Protein AF-A0A098TH89-F1 (afdb_monomer_lite)

Foldseek 3Di:
DDDPPPDDDDPVNLVVCCVVQVFDKAKWKQAQVHDTAHPVCVVVQWGQDPNDIDRGDPVRIDIDMGTPADFDDDDDDPPALCPDPVCVVVLSVQRSCVSVVNHDVVVVVVSSVPGDDDDDD

pLDDT: mean 89.46, std 8.07, range [46.69, 97.75]

Organism: NCBI:txid1497020

Sequence (121 aa):
MEPSGLYDWKDSEIQNRIEKYGYRYEEFGVYQRKFLIRRSEYDDGAANINGKIIDLDWRATESRMRYLSPYNLVIAAFANPLSNPAFDKTFEQIMNDILMGKASVEDLSRAVLDLPKRSFS

Radius of gyration: 19.11 Å; chains: 1; bounding box: 34×38×51 Å

Secondary structure (DSSP, 8-state):
----SS----HHHHHHHHHHHSS-EEEEEEETTTEEEEHHHHHHTEEEETTEEEE--GGGEEEEEEESS--------TT-TT--TTTHHHHHHHHHHHHTTSS-HHHHHHHHHTSPP----

Structure (mmCIF, N/CA/C/O backbone):
data_AF-A0A098TH89-F1
#
_entry.id   AF-A0A098TH89-F1
#
loop_
_atom_site.group_PDB
_atom_site.id
_atom_site.type_symbol
_atom_site.label_atom_id
_atom_site.label_alt_id
_atom_site.label_comp_id
_atom_site.label_asym_id
_atom_site.label_entity_id
_atom_site.label_seq_id
_atom_site.pdbx_PDB_ins_code
_atom_site.Cartn_x
_atom_site.Cartn_y
_atom_site.Cartn_z
_atom_site.occupancy
_atom_site.B_iso_or_equiv
_atom_site.auth_seq_id
_atom_site.auth_comp_id
_atom_site.auth_asym_id
_atom_site.auth_atom_id
_atom_site.pdbx_PDB_model_num
ATOM 1 N N . MET A 1 1 ? 4.691 11.808 0.976 1.00 79.31 1 MET A N 1
ATOM 2 C CA . MET A 1 1 ? 5.826 11.193 0.254 1.00 79.31 1 MET A CA 1
ATOM 3 C C . MET A 1 1 ? 5.543 11.353 -1.224 1.00 79.31 1 MET A C 1
ATOM 5 O O . MET A 1 1 ? 4.387 11.198 -1.597 1.00 79.31 1 MET A O 1
ATOM 9 N N . GLU A 1 2 ? 6.549 11.684 -2.032 1.00 84.50 2 GLU A N 1
ATOM 10 C CA . GLU A 1 2 ? 6.341 11.885 -3.470 1.00 84.50 2 GLU A CA 1
ATOM 11 C C . GLU A 1 2 ? 6.132 10.552 -4.211 1.00 84.50 2 GLU A C 1
ATOM 13 O O . GLU A 1 2 ? 6.749 9.551 -3.824 1.00 84.50 2 GLU A O 1
ATOM 18 N N . PRO A 1 3 ? 5.285 10.515 -5.259 1.00 89.50 3 PRO A N 1
ATOM 19 C CA . PRO A 1 3 ? 5.113 9.336 -6.105 1.00 89.50 3 PRO A CA 1
ATOM 20 C C . PRO A 1 3 ? 6.412 8.917 -6.805 1.00 89.50 3 PRO A C 1
ATOM 22 O O . PRO A 1 3 ? 7.258 9.747 -7.133 1.00 89.50 3 PRO A O 1
ATOM 25 N N . SER A 1 4 ? 6.534 7.628 -7.122 1.00 90.75 4 SER A N 1
ATOM 26 C CA . SER A 1 4 ? 7.655 7.067 -7.894 1.00 90.75 4 SER A CA 1
ATOM 27 C C . SER A 1 4 ? 7.779 7.604 -9.325 1.00 90.75 4 SER A C 1
ATOM 29 O O . SER A 1 4 ? 8.835 7.462 -9.938 1.00 90.75 4 SER A O 1
ATOM 31 N N . GLY A 1 5 ? 6.699 8.168 -9.874 1.00 90.81 5 GLY A N 1
ATOM 32 C CA . GLY A 1 5 ? 6.602 8.569 -11.279 1.00 90.81 5 GLY A CA 1
ATOM 33 C C . GLY A 1 5 ? 6.345 7.412 -12.253 1.00 90.81 5 GLY A C 1
ATOM 34 O O . GLY A 1 5 ? 6.285 7.642 -13.454 1.00 90.81 5 GLY A O 1
ATOM 35 N N . LEU A 1 6 ? 6.168 6.172 -11.774 1.00 91.75 6 LEU A N 1
ATOM 36 C CA . LEU A 1 6 ? 5.844 5.021 -12.635 1.00 91.75 6 LEU A CA 1
ATOM 37 C C . LEU A 1 6 ? 4.400 5.016 -13.151 1.00 91.75 6 LEU A C 1
ATOM 39 O O . LEU A 1 6 ? 4.099 4.367 -14.158 1.00 91.75 6 LEU A O 1
ATOM 43 N N . TYR A 1 7 ? 3.509 5.685 -12.422 1.00 90.06 7 TYR A N 1
ATOM 44 C CA . TYR A 1 7 ? 2.071 5.635 -12.629 1.00 90.06 7 TYR A CA 1
ATOM 45 C C . TYR A 1 7 ? 1.498 7.044 -12.781 1.00 90.06 7 TYR A C 1
ATOM 47 O O . TYR A 1 7 ? 1.596 7.859 -11.861 1.00 90.06 7 TYR A O 1
ATOM 55 N N . ASP A 1 8 ? 0.824 7.278 -13.904 1.00 87.56 8 ASP A N 1
ATOM 56 C CA . ASP A 1 8 ? 0.134 8.532 -14.207 1.00 87.56 8 ASP A CA 1
ATOM 57 C C . ASP A 1 8 ? -1.302 8.491 -13.672 1.00 87.56 8 ASP A C 1
ATOM 59 O O . ASP A 1 8 ? -2.265 8.290 -14.412 1.00 87.56 8 ASP A O 1
ATOM 63 N N . TRP A 1 9 ? -1.438 8.623 -12.354 1.00 84.62 9 TRP A N 1
ATOM 64 C CA . TRP A 1 9 ? -2.746 8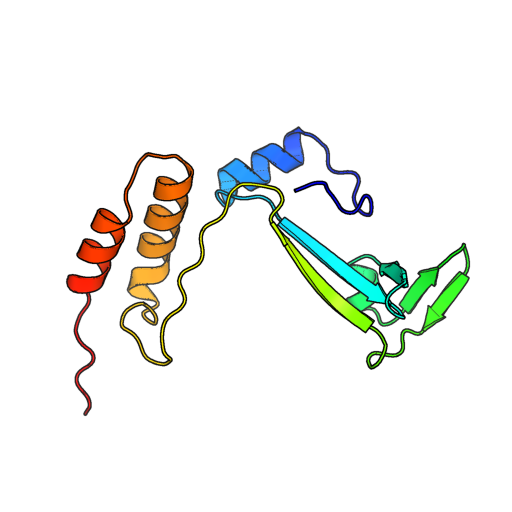.661 -11.700 1.00 84.62 9 TRP A CA 1
ATOM 65 C C . TRP A 1 9 ? -3.438 10.003 -11.925 1.00 84.62 9 TRP A C 1
ATOM 67 O O . TRP A 1 9 ? -2.839 11.057 -11.704 1.00 84.62 9 TRP A O 1
ATOM 77 N N . LYS A 1 10 ? -4.725 9.972 -12.268 1.00 88.00 10 LYS A N 1
ATOM 78 C CA . LYS A 1 10 ? -5.578 11.168 -12.277 1.00 88.00 10 LYS A CA 1
ATOM 79 C C . LYS A 1 10 ? -6.016 11.523 -10.856 1.00 88.00 10 LYS A C 1
ATOM 81 O O . LYS A 1 10 ? -6.240 10.635 -10.034 1.00 88.00 10 LYS A O 1
ATOM 86 N N . ASP A 1 11 ? -6.253 12.807 -10.590 1.00 86.69 11 ASP A N 1
ATOM 87 C CA . ASP A 1 11 ? -6.734 13.283 -9.280 1.00 86.69 11 ASP A CA 1
ATOM 88 C C . ASP A 1 11 ? -8.029 12.590 -8.828 1.00 86.69 11 ASP A C 1
ATOM 90 O O . ASP A 1 11 ? -8.194 12.269 -7.653 1.00 86.69 11 ASP A O 1
ATOM 94 N N . SER A 1 12 ? -8.926 12.269 -9.764 1.00 88.56 12 SER A N 1
ATOM 95 C CA . SER A 1 12 ? -10.152 11.522 -9.464 1.00 88.56 12 SER A CA 1
ATOM 96 C C . SER A 1 12 ? -9.893 10.0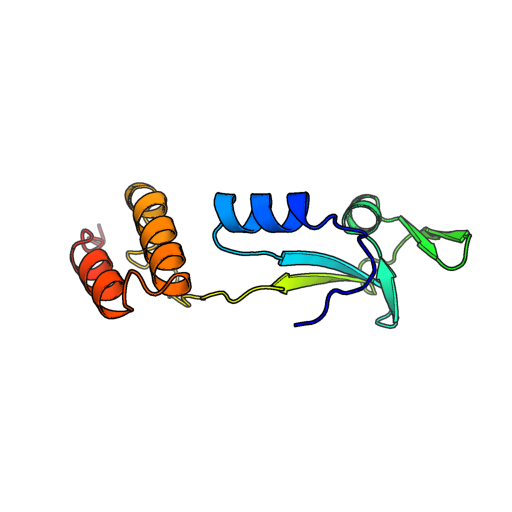78 -9.019 1.00 88.56 12 SER A C 1
ATOM 98 O O . SER A 1 12 ? -10.605 9.563 -8.159 1.00 88.56 12 SER A O 1
ATOM 100 N N . GLU A 1 13 ? -8.867 9.417 -9.557 1.00 85.31 13 GLU A N 1
ATOM 101 C CA . GLU A 1 13 ? -8.475 8.059 -9.155 1.00 85.31 13 GLU A CA 1
ATOM 102 C C . GLU A 1 13 ? -7.792 8.068 -7.788 1.00 85.31 13 GLU A C 1
ATOM 104 O O . GLU A 1 13 ? -8.006 7.168 -6.970 1.00 85.31 13 GLU A O 1
ATOM 109 N N . ILE A 1 14 ? -6.994 9.108 -7.534 1.00 86.25 14 ILE A N 1
ATOM 110 C CA . ILE A 1 14 ? -6.377 9.366 -6.233 1.00 86.25 14 ILE A CA 1
ATOM 111 C C . ILE A 1 14 ? -7.466 9.507 -5.179 1.00 86.25 14 ILE A C 1
ATOM 113 O O . ILE A 1 14 ? -7.410 8.828 -4.152 1.00 86.25 14 ILE A O 1
ATOM 117 N N . GLN A 1 15 ? -8.468 10.339 -5.454 1.00 86.44 15 GLN A N 1
ATOM 118 C CA . GLN A 1 15 ? -9.470 10.645 -4.453 1.00 86.44 15 GLN A CA 1
ATOM 119 C C . GLN A 1 15 ? -10.425 9.485 -4.189 1.00 86.44 15 GLN A C 1
ATOM 121 O O . GLN A 1 15 ? -10.692 9.177 -3.032 1.00 86.44 15 GLN A O 1
ATOM 126 N N . ASN A 1 16 ? -10.820 8.745 -5.225 1.00 86.31 16 ASN A N 1
ATOM 127 C CA . ASN A 1 16 ? -11.601 7.519 -5.058 1.00 86.31 16 ASN A CA 1
ATOM 128 C C . ASN A 1 16 ? -10.862 6.485 -4.183 1.00 86.31 16 ASN A C 1
ATOM 130 O O . ASN A 1 16 ? -11.459 5.859 -3.311 1.00 86.31 16 ASN A O 1
ATOM 134 N N . ARG A 1 17 ? -9.538 6.337 -4.345 1.00 83.00 17 ARG A N 1
ATOM 135 C CA . ARG A 1 17 ? -8.744 5.446 -3.480 1.00 83.00 17 ARG A CA 1
ATOM 136 C C . ARG A 1 17 ? -8.739 5.901 -2.023 1.00 83.00 17 ARG A C 1
ATOM 138 O O . ARG A 1 17 ? -8.901 5.055 -1.150 1.00 83.00 17 ARG A O 1
ATOM 145 N N . ILE A 1 18 ? -8.578 7.198 -1.765 1.00 84.12 18 ILE A N 1
ATOM 146 C CA . ILE A 1 18 ? -8.606 7.741 -0.399 1.00 84.12 18 ILE A CA 1
ATOM 147 C C . ILE A 1 18 ? -9.998 7.565 0.217 1.00 84.12 18 ILE A C 1
ATOM 149 O O . ILE A 1 18 ? -10.101 7.133 1.359 1.00 84.12 18 ILE A O 1
ATOM 153 N N . GLU A 1 19 ? -11.065 7.826 -0.534 1.00 82.19 19 GLU A N 1
ATOM 154 C CA . GLU A 1 19 ? -12.443 7.636 -0.065 1.00 82.19 19 GLU A CA 1
ATOM 155 C C . GLU A 1 19 ? -12.762 6.166 0.224 1.00 82.19 19 GLU A C 1
ATOM 157 O O . GLU A 1 19 ? -13.431 5.862 1.209 1.00 82.19 19 GLU A O 1
ATOM 162 N N . LYS A 1 20 ? -12.269 5.248 -0.613 1.00 78.31 20 LYS A N 1
ATOM 163 C CA . LYS A 1 20 ? -12.542 3.816 -0.478 1.00 78.31 20 LYS A CA 1
ATOM 164 C C . LYS A 1 20 ? -11.701 3.135 0.601 1.00 78.31 20 LYS A C 1
ATOM 166 O O . LYS A 1 20 ? -12.227 2.287 1.312 1.00 78.31 20 LYS A O 1
ATOM 171 N N . TYR A 1 21 ? -10.408 3.444 0.673 1.00 75.69 21 TYR A N 1
ATOM 172 C CA . TYR A 1 21 ? -9.450 2.718 1.517 1.00 75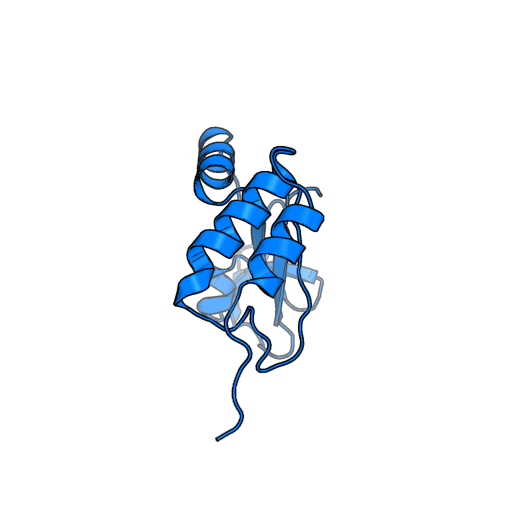.69 21 TYR A CA 1
ATOM 173 C C . TYR A 1 21 ? -8.946 3.538 2.708 1.00 75.69 21 TYR A C 1
ATOM 175 O O . TYR A 1 21 ? -8.256 2.992 3.554 1.00 75.69 21 TYR A O 1
ATOM 183 N N . GLY A 1 22 ? -9.230 4.842 2.771 1.00 77.62 22 GLY A N 1
ATOM 184 C CA . GLY A 1 22 ? -8.675 5.757 3.777 1.00 77.62 22 GLY A CA 1
ATOM 185 C C 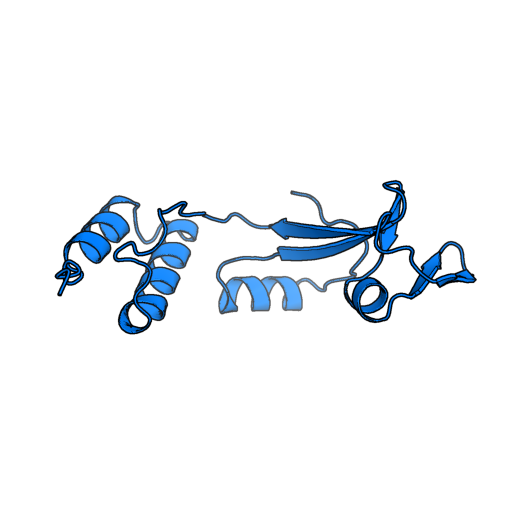. GLY A 1 22 ? -7.242 6.215 3.484 1.00 77.62 22 GLY A C 1
ATOM 186 O O . GLY A 1 22 ? -6.745 7.140 4.123 1.00 77.62 22 GLY A O 1
ATOM 187 N N . TYR A 1 23 ? -6.576 5.610 2.497 1.00 82.94 23 TYR A N 1
ATOM 188 C CA . TYR A 1 23 ? -5.197 5.915 2.136 1.00 82.94 23 TYR A CA 1
ATOM 189 C C . TYR A 1 23 ? -4.902 5.667 0.652 1.00 82.94 23 TYR A C 1
ATOM 191 O O . TYR A 1 23 ? -5.629 4.986 -0.075 1.00 82.94 23 TYR A O 1
ATOM 199 N N . ARG A 1 24 ? -3.769 6.204 0.198 1.00 87.94 24 ARG A N 1
ATOM 200 C CA . ARG A 1 24 ? -3.181 5.958 -1.117 1.00 87.94 24 ARG A CA 1
ATOM 201 C C . ARG A 1 24 ? -1.835 5.270 -0.951 1.00 87.94 24 ARG A C 1
ATOM 203 O O . ARG A 1 24 ? -1.004 5.711 -0.160 1.00 87.94 24 ARG A O 1
ATOM 210 N N . TYR A 1 25 ? -1.587 4.259 -1.775 1.00 89.75 25 TYR A N 1
ATOM 211 C CA . TYR A 1 25 ? -0.285 3.617 -1.900 1.00 89.75 25 TYR A CA 1
ATOM 212 C C . TYR A 1 25 ? 0.077 3.373 -3.368 1.00 89.75 25 TYR A C 1
ATOM 214 O O . TYR A 1 25 ? -0.789 3.386 -4.247 1.00 89.75 25 TYR A O 1
ATOM 222 N N . GLU A 1 26 ? 1.361 3.150 -3.618 1.00 92.44 26 GLU A N 1
ATOM 223 C CA . GLU A 1 26 ? 1.902 2.614 -4.864 1.00 92.44 26 GLU A CA 1
ATOM 224 C C . GLU A 1 26 ? 2.686 1.331 -4.571 1.00 92.44 26 GLU A C 1
ATOM 226 O O . GLU A 1 26 ? 3.321 1.202 -3.522 1.00 92.44 26 GLU A O 1
ATOM 231 N N . GLU A 1 27 ? 2.642 0.389 -5.506 1.00 94.62 27 GLU A N 1
ATOM 232 C CA . GLU A 1 27 ? 3.418 -0.847 -5.458 1.00 94.62 27 GLU A CA 1
ATOM 233 C C . GLU A 1 27 ? 4.219 -0.967 -6.753 1.00 94.62 27 GLU A C 1
ATOM 235 O O . GLU A 1 27 ? 3.695 -0.693 -7.833 1.00 94.62 27 GLU A O 1
ATOM 240 N N . PHE A 1 28 ? 5.497 -1.312 -6.664 1.00 96.12 28 PHE A N 1
ATOM 241 C CA . PHE A 1 28 ? 6.395 -1.389 -7.814 1.00 96.12 28 PHE A CA 1
ATOM 242 C C . PHE A 1 28 ? 7.617 -2.252 -7.505 1.00 96.12 28 PHE A C 1
ATOM 244 O O . PHE A 1 28 ? 7.961 -2.477 -6.345 1.00 96.12 28 PHE A O 1
ATOM 251 N N . GLY A 1 29 ? 8.295 -2.716 -8.550 1.00 96.25 29 GLY A N 1
ATOM 252 C CA . GLY A 1 29 ? 9.567 -3.415 -8.422 1.00 96.25 29 GLY A CA 1
ATOM 253 C C . GLY A 1 29 ? 10.761 -2.470 -8.555 1.00 96.25 29 GLY A C 1
ATOM 254 O O . GLY A 1 29 ? 10.695 -1.440 -9.229 1.00 96.25 29 GLY A O 1
ATOM 255 N N . VAL A 1 30 ? 11.881 -2.843 -7.942 1.00 97.19 30 VAL A N 1
ATOM 256 C CA . VAL A 1 30 ? 13.188 -2.220 -8.162 1.00 97.19 30 VAL A CA 1
ATOM 257 C C . VAL A 1 30 ? 14.164 -3.281 -8.648 1.00 97.19 30 VAL A C 1
ATOM 259 O O . VAL A 1 30 ? 14.623 -4.115 -7.868 1.00 97.19 30 VAL A O 1
ATOM 262 N N . TYR A 1 31 ? 14.500 -3.229 -9.934 1.00 97.44 31 TYR A N 1
ATOM 263 C CA . TYR A 1 31 ? 15.449 -4.137 -10.565 1.00 97.44 31 TYR A CA 1
ATOM 264 C C . TYR A 1 31 ? 16.879 -3.593 -10.488 1.00 97.44 31 TYR A C 1
ATOM 266 O O . TYR A 1 31 ? 17.142 -2.419 -10.779 1.00 97.44 31 TYR A O 1
ATOM 274 N N . GLN A 1 32 ? 17.811 -4.447 -10.060 1.00 96.62 32 GLN A N 1
ATOM 275 C CA . GLN A 1 32 ? 19.233 -4.149 -9.851 1.00 96.62 32 GLN A CA 1
ATOM 276 C C . GLN A 1 32 ? 19.466 -2.882 -9.015 1.00 96.62 32 GLN A C 1
ATOM 278 O O . GLN A 1 32 ? 20.417 -2.136 -9.249 1.00 96.62 32 GLN A O 1
ATOM 283 N N . ARG A 1 33 ? 18.565 -2.604 -8.060 1.00 95.38 33 ARG A N 1
ATOM 284 C CA . ARG A 1 33 ? 18.577 -1.390 -7.217 1.00 95.38 33 ARG A CA 1
ATOM 285 C C . ARG A 1 33 ? 18.540 -0.063 -7.991 1.00 95.38 33 ARG A C 1
ATOM 287 O O . ARG A 1 33 ? 18.821 0.982 -7.408 1.00 95.38 33 ARG A O 1
ATOM 294 N N . LYS A 1 34 ? 18.205 -0.089 -9.283 1.00 95.69 34 LYS A N 1
ATOM 295 C CA . LYS A 1 34 ? 18.332 1.065 -10.183 1.00 95.69 34 LYS A CA 1
ATOM 296 C C . LYS A 1 34 ? 17.063 1.348 -10.971 1.00 95.69 34 LYS A C 1
ATOM 298 O O . LYS A 1 34 ? 16.668 2.505 -11.075 1.00 95.69 34 LYS A O 1
ATOM 303 N N . PHE A 1 35 ? 16.450 0.322 -11.547 1.00 96.38 35 PHE A N 1
ATOM 304 C CA . PHE A 1 35 ? 15.329 0.494 -12.461 1.00 96.38 35 PHE A CA 1
ATOM 305 C C . PHE A 1 35 ? 14.020 0.280 -11.722 1.00 96.38 35 PHE A C 1
ATOM 307 O O . PHE A 1 35 ? 13.803 -0.780 -11.138 1.00 96.38 35 PHE A O 1
ATOM 314 N N . LEU A 1 36 ? 13.164 1.296 -11.739 1.00 96.25 36 LEU A N 1
ATOM 315 C CA . LEU A 1 36 ? 11.790 1.153 -11.288 1.00 96.25 36 LEU A CA 1
ATOM 316 C C . LEU A 1 36 ? 11.006 0.431 -12.384 1.00 96.25 36 LEU A C 1
ATOM 318 O O . LEU A 1 36 ? 11.086 0.822 -13.547 1.00 96.25 36 LEU A O 1
ATOM 322 N N . ILE A 1 37 ? 10.275 -0.609 -12.006 1.00 96.56 37 ILE A N 1
ATOM 323 C CA . ILE A 1 37 ? 9.423 -1.394 -12.903 1.00 96.56 37 ILE A CA 1
ATOM 324 C C . ILE A 1 37 ? 8.013 -1.456 -12.323 1.00 96.56 37 ILE A C 1
ATOM 326 O O . ILE A 1 37 ? 7.828 -1.432 -11.100 1.00 96.56 37 ILE A O 1
ATOM 330 N N . ARG A 1 38 ? 6.998 -1.526 -13.178 1.00 95.56 38 ARG A N 1
ATOM 331 C CA . ARG A 1 38 ? 5.602 -1.626 -12.742 1.00 95.56 38 ARG A CA 1
ATOM 332 C C . ARG A 1 38 ? 5.361 -2.939 -12.009 1.00 95.56 38 ARG A C 1
ATOM 334 O O . ARG A 1 38 ? 6.047 -3.935 -12.228 1.00 95.56 38 ARG A O 1
ATOM 341 N N . ARG A 1 39 ? 4.331 -2.959 -11.161 1.00 95.31 39 ARG A N 1
ATOM 342 C CA . ARG A 1 39 ? 3.928 -4.171 -10.439 1.00 95.31 39 ARG A CA 1
ATOM 343 C C . ARG A 1 39 ? 3.617 -5.333 -11.385 1.00 95.31 39 ARG A C 1
ATOM 345 O O . ARG A 1 39 ? 3.997 -6.457 -11.078 1.00 95.31 39 ARG A O 1
ATOM 352 N N . SER A 1 40 ? 2.995 -5.032 -12.526 1.00 94.69 40 SER A N 1
ATOM 353 C CA . SER A 1 40 ? 2.702 -6.003 -13.582 1.00 94.69 40 SER A CA 1
ATOM 354 C C . SER A 1 40 ? 3.971 -6.580 -14.210 1.00 94.69 40 SER A C 1
ATOM 356 O O . SER A 1 40 ? 4.072 -7.784 -14.356 1.00 94.69 40 SER A O 1
ATOM 358 N N . GLU A 1 41 ? 4.976 -5.749 -14.499 1.00 96.06 41 GLU A N 1
ATOM 359 C CA . GLU A 1 41 ? 6.260 -6.213 -15.052 1.00 96.06 41 GLU A CA 1
ATOM 360 C C . GLU A 1 41 ? 7.012 -7.110 -14.058 1.00 96.06 41 GLU A C 1
ATOM 362 O O . GLU A 1 41 ? 7.635 -8.097 -14.441 1.00 96.06 41 GLU A O 1
ATOM 367 N N . TYR A 1 42 ? 6.923 -6.796 -12.761 1.00 95.75 42 TYR A N 1
ATOM 368 C CA . TYR A 1 42 ? 7.439 -7.677 -11.714 1.00 95.75 42 TYR A CA 1
ATOM 369 C C . TYR A 1 42 ? 6.724 -9.038 -11.710 1.00 95.75 42 TYR A C 1
ATOM 371 O O . TYR A 1 42 ? 7.397 -10.060 -11.619 1.00 95.75 42 TYR A O 1
ATOM 379 N N . ASP A 1 43 ? 5.386 -9.059 -11.799 1.00 94.56 43 ASP A N 1
ATOM 380 C CA . ASP A 1 43 ? 4.596 -10.304 -11.830 1.00 94.56 43 ASP A CA 1
ATOM 381 C C . ASP A 1 43 ? 4.883 -11.151 -13.070 1.00 94.56 43 ASP A C 1
ATOM 383 O O . ASP A 1 43 ? 5.003 -12.371 -12.967 1.00 94.56 43 ASP A O 1
ATOM 387 N N . ASP A 1 44 ? 5.032 -10.502 -14.224 1.00 95.50 44 ASP A N 1
ATOM 388 C CA . ASP A 1 44 ? 5.314 -11.162 -15.499 1.00 95.50 44 ASP A CA 1
ATOM 389 C C . ASP A 1 44 ? 6.752 -11.705 -15.566 1.00 95.50 44 ASP A C 1
ATOM 391 O O . ASP A 1 44 ? 7.074 -12.518 -16.433 1.00 95.50 44 ASP A O 1
ATOM 395 N N . GLY A 1 45 ? 7.634 -11.264 -14.661 1.00 96.25 45 GLY A N 1
ATOM 396 C CA . GLY A 1 45 ? 9.046 -11.642 -14.656 1.00 96.25 45 GLY A CA 1
ATOM 397 C C . GLY A 1 45 ? 9.857 -11.004 -15.788 1.00 96.25 45 GLY A C 1
ATOM 398 O O . GLY A 1 45 ? 10.990 -11.418 -16.023 1.00 96.25 45 GLY A O 1
ATOM 399 N N . ALA A 1 46 ? 9.314 -9.994 -16.471 1.00 96.50 46 ALA A N 1
ATOM 400 C CA . ALA A 1 46 ? 9.971 -9.268 -17.553 1.00 96.50 46 ALA A CA 1
ATOM 401 C C . ALA A 1 46 ? 9.540 -7.793 -17.563 1.00 96.50 46 ALA A C 1
ATOM 403 O O . ALA A 1 46 ? 8.387 -7.468 -17.290 1.00 96.50 46 ALA A O 1
ATOM 404 N N . ALA A 1 47 ? 10.458 -6.888 -17.911 1.00 96.88 47 ALA A N 1
ATOM 405 C CA . ALA A 1 47 ? 10.194 -5.446 -17.915 1.00 96.88 47 ALA A CA 1
ATOM 406 C C . ALA A 1 47 ? 10.745 -4.745 -19.159 1.00 96.88 47 ALA A C 1
ATOM 408 O O . ALA A 1 47 ? 11.757 -5.169 -19.726 1.00 96.88 47 ALA A O 1
ATOM 409 N N . ASN A 1 48 ? 10.122 -3.629 -19.550 1.00 95.31 48 ASN A N 1
ATOM 410 C CA . ASN A 1 48 ? 10.660 -2.736 -20.571 1.00 95.31 48 ASN A CA 1
ATOM 411 C C . ASN A 1 48 ? 11.624 -1.725 -19.940 1.00 95.31 48 ASN A C 1
ATOM 413 O O . ASN A 1 48 ? 11.217 -0.727 -19.346 1.00 95.31 48 ASN A O 1
ATOM 417 N N . ILE A 1 49 ? 12.924 -1.953 -20.109 1.00 94.44 49 ILE A N 1
ATOM 418 C CA . ILE A 1 49 ? 13.977 -1.078 -19.597 1.00 94.44 49 ILE A CA 1
ATOM 419 C C . ILE A 1 49 ? 14.702 -0.444 -20.778 1.00 94.44 49 ILE A C 1
ATOM 421 O O . ILE A 1 49 ? 15.331 -1.125 -21.589 1.00 94.44 49 ILE A O 1
ATOM 425 N N . ASN A 1 50 ? 14.640 0.888 -20.863 1.00 92.25 50 ASN A N 1
ATOM 426 C CA . ASN A 1 50 ? 15.244 1.675 -21.944 1.00 92.25 50 ASN A CA 1
ATOM 427 C C . ASN A 1 50 ? 14.817 1.203 -23.350 1.00 92.25 50 ASN A C 1
ATOM 429 O O . ASN A 1 50 ? 15.637 1.149 -24.269 1.00 92.25 50 ASN A O 1
ATOM 433 N N . GLY A 1 51 ? 13.544 0.832 -23.515 1.00 94.75 51 GLY A N 1
ATOM 434 C CA . GLY A 1 51 ? 12.986 0.395 -24.796 1.00 94.75 51 GLY A CA 1
ATOM 435 C C . GLY A 1 51 ? 13.269 -1.067 -25.148 1.00 94.75 51 GLY A C 1
ATOM 436 O O . GLY A 1 51 ? 13.001 -1.472 -26.278 1.00 94.75 51 GLY A O 1
ATOM 437 N N . LYS A 1 52 ? 13.821 -1.862 -24.224 1.00 96.19 52 LYS A N 1
ATOM 438 C CA . LYS A 1 52 ? 14.100 -3.289 -24.423 1.00 96.19 52 LYS A CA 1
ATOM 439 C C . LYS A 1 52 ? 13.377 -4.125 -23.382 1.00 96.19 52 LYS A C 1
ATOM 441 O O . LYS A 1 52 ? 13.421 -3.799 -22.202 1.00 96.19 52 LYS A O 1
ATOM 446 N N . ILE A 1 53 ? 12.776 -5.224 -23.826 1.00 96.81 53 ILE A N 1
ATOM 447 C CA . ILE A 1 53 ? 12.238 -6.243 -22.925 1.00 96.81 53 ILE A CA 1
ATOM 448 C C . ILE A 1 53 ? 13.405 -7.054 -22.359 1.00 96.81 53 ILE A C 1
ATOM 450 O O . ILE A 1 53 ? 14.257 -7.523 -23.117 1.00 96.81 53 ILE A O 1
ATOM 454 N N . ILE A 1 54 ? 13.465 -7.165 -21.036 1.00 96.69 54 ILE A N 1
ATOM 455 C CA . ILE A 1 54 ? 14.505 -7.881 -20.296 1.00 96.69 54 ILE A CA 1
ATOM 456 C C . ILE A 1 54 ? 13.828 -8.822 -19.300 1.00 96.69 54 ILE A C 1
ATOM 458 O O . ILE A 1 54 ? 12.960 -8.377 -18.548 1.00 96.69 54 ILE A O 1
ATOM 462 N N . ASP A 1 55 ? 14.270 -10.079 -19.259 1.00 97.75 55 ASP A N 1
ATOM 463 C CA . ASP A 1 55 ? 13.884 -11.033 -18.216 1.00 97.75 55 ASP A CA 1
ATOM 464 C C . ASP A 1 55 ? 14.496 -10.624 -16.871 1.00 97.75 55 ASP A C 1
ATOM 466 O O . ASP A 1 55 ? 15.691 -10.322 -16.760 1.00 97.75 55 ASP A O 1
ATOM 470 N N . LEU A 1 56 ? 13.672 -10.602 -15.832 1.00 97.19 56 LEU A N 1
ATOM 471 C CA . LEU A 1 56 ? 14.061 -10.157 -14.504 1.00 97.19 56 LEU A CA 1
ATOM 472 C C . LEU A 1 56 ? 14.720 -11.297 -13.724 1.00 97.19 56 LEU A C 1
ATOM 474 O O . LEU A 1 56 ? 14.127 -12.350 -13.492 1.00 97.19 56 LEU A O 1
ATOM 478 N N . ASP A 1 57 ? 15.931 -11.059 -13.221 1.00 97.06 57 ASP A N 1
ATOM 479 C CA . ASP A 1 57 ? 16.486 -11.891 -12.152 1.00 97.06 57 ASP A CA 1
ATOM 480 C C . ASP A 1 57 ? 15.790 -11.544 -10.830 1.00 97.06 57 ASP A C 1
ATOM 482 O O . ASP A 1 57 ? 15.992 -10.462 -10.267 1.00 97.06 57 ASP A O 1
ATOM 486 N N . TRP A 1 58 ? 14.988 -12.470 -10.304 1.00 93.50 58 TRP A N 1
ATOM 487 C CA . TRP A 1 58 ? 14.275 -12.302 -9.036 1.00 93.50 58 TRP A CA 1
ATOM 488 C C . TRP A 1 58 ? 15.213 -12.009 -7.855 1.00 93.50 58 TRP A C 1
ATOM 490 O O . TRP A 1 58 ? 14.819 -11.305 -6.929 1.00 93.50 58 TRP A O 1
ATOM 500 N N . ARG A 1 59 ? 16.474 -12.469 -7.887 1.00 96.12 59 ARG A N 1
ATOM 501 C CA . ARG A 1 59 ? 17.468 -12.169 -6.835 1.00 96.12 59 ARG A CA 1
ATOM 502 C C . ARG A 1 59 ? 17.918 -10.714 -6.854 1.00 96.12 59 ARG A C 1
ATOM 504 O O . ARG A 1 59 ? 18.385 -10.197 -5.842 1.00 96.12 59 ARG A O 1
ATOM 511 N N . ALA A 1 60 ? 17.792 -10.069 -8.007 1.00 96.69 60 ALA A N 1
ATOM 512 C CA . ALA A 1 60 ? 18.105 -8.666 -8.213 1.00 96.69 60 ALA A CA 1
ATOM 513 C C . ALA A 1 60 ? 16.846 -7.786 -8.249 1.00 96.69 60 ALA A C 1
ATOM 515 O O . ALA A 1 60 ? 16.961 -6.603 -8.570 1.00 96.69 60 ALA A O 1
ATOM 516 N N . THR A 1 61 ? 15.664 -8.331 -7.943 1.00 96.56 61 THR A N 1
ATOM 517 C CA . THR A 1 61 ? 14.392 -7.610 -8.052 1.00 96.56 61 THR A CA 1
ATOM 518 C C . THR A 1 61 ? 13.687 -7.537 -6.703 1.00 96.56 61 THR A C 1
ATOM 520 O O . THR A 1 61 ? 13.231 -8.538 -6.158 1.00 96.56 61 THR A O 1
ATOM 523 N N . GLU A 1 62 ? 13.559 -6.328 -6.166 1.00 96.50 62 GLU A N 1
ATOM 524 C CA . GLU A 1 62 ? 12.879 -6.076 -4.893 1.00 96.50 62 GLU A CA 1
ATOM 525 C C . GLU A 1 62 ? 11.452 -5.575 -5.150 1.00 96.50 62 GLU A C 1
ATOM 527 O O . GLU A 1 62 ? 11.284 -4.587 -5.863 1.00 96.50 62 GLU A O 1
ATOM 532 N N . SER A 1 63 ? 10.431 -6.192 -4.546 1.00 95.00 63 SER A N 1
ATOM 533 C CA . SER A 1 63 ? 9.089 -5.591 -4.497 1.00 95.00 63 SER A CA 1
ATOM 534 C C . SER A 1 63 ? 9.039 -4.515 -3.411 1.00 95.00 63 SER A C 1
ATOM 536 O O . SER A 1 63 ? 9.579 -4.695 -2.315 1.00 95.00 63 SER A O 1
ATOM 538 N N . ARG A 1 64 ? 8.417 -3.375 -3.713 1.00 94.50 64 ARG A N 1
ATOM 539 C CA . ARG A 1 64 ? 8.252 -2.254 -2.787 1.00 94.50 64 ARG A CA 1
ATOM 540 C C . ARG A 1 64 ? 6.818 -1.760 -2.800 1.00 94.50 64 ARG A C 1
ATOM 542 O O . ARG A 1 64 ? 6.218 -1.583 -3.855 1.00 94.50 64 ARG A O 1
ATOM 549 N N . MET A 1 65 ? 6.327 -1.438 -1.610 1.00 92.00 65 MET A N 1
ATOM 550 C CA . MET A 1 65 ? 5.071 -0.729 -1.403 1.00 92.00 65 MET A CA 1
ATOM 551 C C . MET A 1 65 ? 5.344 0.568 -0.643 1.00 92.00 65 MET A C 1
ATOM 553 O O . MET A 1 65 ? 6.171 0.607 0.272 1.00 92.00 65 MET A O 1
ATOM 557 N N . ARG A 1 66 ? 4.673 1.646 -1.042 1.00 90.75 66 ARG A N 1
ATOM 558 C CA . ARG A 1 66 ? 4.870 2.993 -0.504 1.00 90.75 66 ARG A CA 1
ATOM 559 C C . ARG A 1 66 ? 3.534 3.693 -0.306 1.00 90.75 66 ARG A C 1
ATOM 561 O O . ARG A 1 66 ? 2.773 3.829 -1.254 1.00 90.75 66 ARG A O 1
ATOM 568 N N . TYR A 1 67 ? 3.279 4.189 0.902 1.00 90.50 67 TYR A N 1
ATOM 569 C CA . TYR A 1 67 ? 2.095 4.996 1.201 1.00 90.50 67 TYR A CA 1
ATOM 570 C C . TYR A 1 67 ? 2.338 6.460 0.821 1.00 90.50 67 TYR A C 1
ATOM 572 O O . TYR A 1 67 ? 3.308 7.081 1.256 1.00 90.50 67 TYR A O 1
ATOM 580 N N . LEU A 1 68 ? 1.470 7.006 -0.026 1.00 90.44 68 LEU A N 1
ATOM 581 C CA . LEU A 1 68 ? 1.564 8.370 -0.556 1.00 90.44 68 LEU A CA 1
ATOM 582 C C . LEU A 1 68 ? 0.681 9.362 0.217 1.00 90.44 68 LEU A C 1
ATOM 584 O O . LEU A 1 68 ? 0.876 10.569 0.102 1.00 90.44 68 LEU A O 1
ATOM 588 N N . SER A 1 69 ? -0.247 8.861 1.032 1.00 87.25 69 SER A N 1
ATOM 589 C CA . SER A 1 69 ? -1.032 9.624 2.009 1.00 87.25 69 SER A CA 1
ATOM 590 C C . SER A 1 69 ? -0.573 9.303 3.440 1.00 87.25 69 SER A C 1
ATOM 592 O O . SER A 1 69 ? 0.198 8.356 3.632 1.00 87.25 69 SER A O 1
ATOM 594 N N . PRO A 1 70 ? -1.058 10.033 4.464 1.00 86.88 70 PRO A N 1
ATOM 595 C CA . PRO A 1 70 ? -0.986 9.560 5.842 1.00 86.88 70 PRO A CA 1
ATOM 596 C C . PRO A 1 70 ? -1.495 8.118 5.955 1.00 86.88 70 PRO A C 1
ATOM 598 O O . PRO A 1 70 ? -2.418 7.720 5.241 1.00 86.88 70 PRO A O 1
ATOM 601 N N . TYR A 1 71 ? -0.857 7.345 6.826 1.00 86.44 71 TYR A N 1
ATOM 602 C CA . TYR A 1 71 ? -1.197 5.960 7.123 1.00 86.44 71 TYR A CA 1
ATOM 603 C C . TYR A 1 71 ? -0.870 5.672 8.588 1.00 86.44 71 TYR A C 1
ATOM 605 O O . TYR A 1 71 ? -0.094 6.393 9.221 1.00 86.44 71 TYR A O 1
ATOM 613 N N . ASN A 1 72 ? -1.464 4.615 9.124 1.00 88.88 72 ASN A N 1
ATOM 614 C CA . ASN A 1 72 ? -1.167 4.084 10.444 1.00 88.88 72 ASN A CA 1
ATOM 615 C C . ASN A 1 72 ? -0.813 2.599 10.331 1.00 88.88 72 ASN A C 1
ATOM 617 O O . ASN A 1 72 ? -1.175 1.916 9.376 1.00 88.88 72 ASN A O 1
ATOM 621 N N . LEU A 1 73 ? -0.029 2.115 11.291 1.00 87.88 73 LEU A N 1
ATOM 622 C CA . LEU A 1 73 ? 0.448 0.739 11.338 1.00 87.88 73 LEU A CA 1
ATOM 623 C C . LEU A 1 73 ? 0.365 0.244 12.776 1.00 87.88 73 LEU A C 1
ATOM 625 O O . LEU A 1 73 ? 0.863 0.901 13.689 1.00 87.88 73 LEU A O 1
ATOM 629 N N . VAL A 1 74 ? -0.219 -0.937 12.958 1.00 89.50 74 VAL A N 1
ATOM 630 C CA . VAL A 1 74 ? -0.199 -1.652 14.234 1.00 89.50 74 VAL A CA 1
ATOM 631 C C . VAL A 1 74 ? 0.712 -2.859 14.086 1.00 89.50 74 VAL A C 1
ATOM 633 O O . VAL A 1 74 ? 0.495 -3.717 13.234 1.00 89.50 74 VAL A O 1
ATOM 636 N N . ILE A 1 75 ? 1.737 -2.921 14.930 1.00 88.44 75 ILE A N 1
ATOM 637 C CA . ILE A 1 75 ? 2.614 -4.082 15.045 1.00 88.44 75 ILE A CA 1
ATOM 638 C C . ILE A 1 75 ? 2.150 -4.868 16.266 1.00 88.44 75 ILE A C 1
ATOM 640 O O . ILE A 1 75 ? 2.157 -4.350 17.381 1.00 88.44 75 ILE A O 1
ATOM 644 N N . ALA A 1 76 ? 1.743 -6.116 16.055 1.00 86.44 76 ALA A N 1
ATOM 645 C CA . ALA A 1 76 ? 1.265 -6.990 17.115 1.00 86.44 76 ALA A CA 1
ATOM 646 C C . ALA A 1 76 ? 1.869 -8.393 16.980 1.00 86.44 76 ALA A C 1
ATOM 648 O O . ALA A 1 76 ? 2.210 -8.837 15.883 1.00 86.44 76 ALA A O 1
ATOM 649 N N . ALA A 1 77 ? 2.007 -9.093 18.108 1.00 86.44 77 ALA A N 1
ATOM 650 C CA . ALA A 1 77 ? 2.526 -10.458 18.131 1.00 86.44 77 ALA A CA 1
ATOM 651 C C . ALA A 1 77 ? 1.610 -11.428 17.363 1.00 86.44 77 ALA A C 1
ATOM 653 O O . ALA A 1 77 ? 0.406 -11.196 17.221 1.00 86.44 77 ALA A O 1
ATOM 654 N N . PHE A 1 78 ? 2.167 -12.551 16.904 1.00 79.75 78 PHE A N 1
ATOM 655 C CA . PHE A 1 78 ? 1.360 -13.635 16.348 1.00 79.75 78 PHE A CA 1
ATOM 656 C C . PHE A 1 78 ? 0.313 -14.094 17.375 1.00 79.75 78 PHE A C 1
ATOM 658 O O . PHE A 1 78 ? 0.596 -14.125 18.572 1.00 79.75 78 PHE A O 1
ATOM 665 N N . ALA A 1 79 ? -0.889 -14.446 16.909 1.00 79.19 79 ALA A N 1
ATOM 666 C CA . ALA A 1 79 ? -1.995 -14.901 17.756 1.00 79.19 79 ALA A CA 1
ATOM 667 C C . ALA A 1 79 ? -2.555 -13.859 18.755 1.00 79.19 79 ALA A C 1
ATOM 669 O O . ALA A 1 79 ? -3.148 -14.231 19.767 1.00 79.19 79 ALA A O 1
ATOM 670 N N . ASN A 1 80 ? -2.418 -12.562 18.469 1.00 83.88 80 ASN A N 1
ATOM 671 C CA . ASN A 1 80 ? -2.991 -11.494 19.294 1.00 83.88 80 ASN A CA 1
ATOM 672 C C . ASN A 1 80 ? -4.519 -11.318 19.067 1.00 83.88 80 ASN A C 1
ATOM 674 O O . ASN A 1 80 ? -5.044 -11.829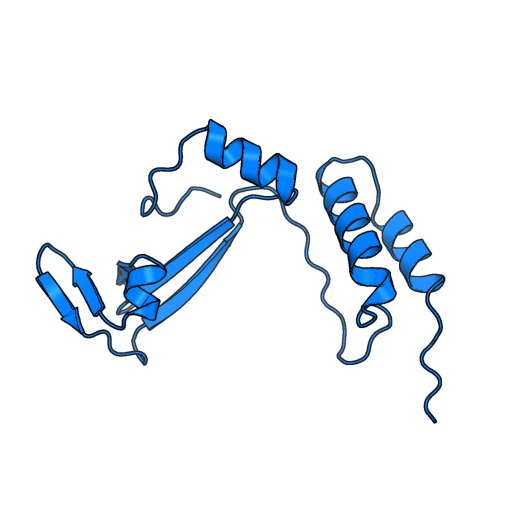 18.074 1.00 83.88 80 ASN A O 1
ATOM 678 N N . PRO A 1 81 ? -5.247 -10.591 19.940 1.00 82.31 81 PRO A N 1
ATOM 679 C CA . PRO A 1 81 ? -6.696 -10.391 19.807 1.00 82.31 81 PRO A CA 1
ATOM 680 C C . PRO A 1 81 ? -7.149 -9.754 18.485 1.00 82.31 81 PRO A C 1
ATOM 682 O O . PRO A 1 81 ? -8.236 -10.077 18.018 1.00 82.31 81 PRO A O 1
ATOM 685 N N . LEU A 1 82 ? -6.312 -8.926 17.843 1.00 83.94 82 LEU A N 1
ATOM 686 C CA . LEU A 1 82 ? -6.594 -8.351 16.519 1.00 83.94 82 LEU A CA 1
ATOM 687 C C . LEU A 1 82 ? -6.593 -9.402 15.409 1.00 83.94 82 LEU A C 1
ATOM 689 O O . LEU A 1 82 ? -7.142 -9.158 14.346 1.00 83.94 82 LEU A O 1
ATOM 693 N N . SER A 1 83 ? -5.991 -10.575 15.632 1.00 81.12 83 SER A N 1
ATOM 694 C CA . SER A 1 83 ? -6.089 -11.716 14.714 1.00 81.12 83 SER A CA 1
ATOM 695 C C . SER A 1 83 ? -7.456 -12.399 14.865 1.00 81.12 83 SER A C 1
ATOM 697 O O . SER A 1 83 ? -7.536 -13.572 15.257 1.00 81.12 83 SER A O 1
ATOM 699 N N . ASN A 1 84 ? -8.524 -11.639 14.622 1.00 84.06 84 ASN A N 1
ATOM 700 C CA . ASN A 1 84 ? -9.917 -12.045 14.750 1.00 84.06 84 ASN A CA 1
ATOM 701 C C . ASN A 1 84 ? -10.715 -11.531 13.537 1.00 84.06 84 ASN A C 1
ATOM 703 O O . ASN A 1 84 ? -11.081 -10.357 13.525 1.00 84.06 84 ASN A O 1
ATOM 707 N N . PRO A 1 85 ? -11.075 -12.409 12.580 1.00 86.44 85 PRO A N 1
ATOM 708 C CA . PRO A 1 85 ? -11.799 -12.014 11.369 1.00 86.44 85 PRO A CA 1
ATOM 709 C C . PRO A 1 85 ? -13.124 -11.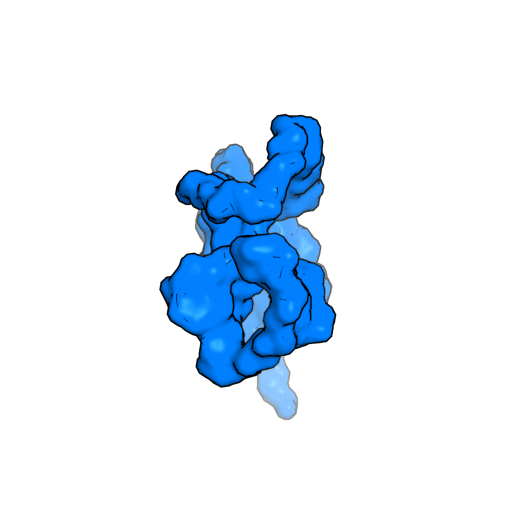283 11.621 1.00 86.44 85 PRO A C 1
ATOM 711 O O . PRO A 1 85 ? -13.573 -10.494 10.794 1.00 86.44 85 PRO A O 1
ATOM 714 N N . ALA A 1 86 ? -13.768 -11.521 12.769 1.00 87.62 86 ALA A N 1
ATOM 715 C CA . ALA A 1 86 ? -14.997 -10.819 13.134 1.00 87.62 86 ALA A CA 1
ATOM 716 C C . ALA A 1 86 ? -14.756 -9.342 13.500 1.00 87.62 86 ALA A C 1
ATOM 718 O O . ALA A 1 86 ? -15.697 -8.550 13.483 1.00 87.62 86 ALA A O 1
ATOM 719 N N . PHE A 1 87 ? -13.516 -8.970 13.835 1.00 90.56 87 PHE A N 1
ATOM 720 C CA . PHE A 1 87 ? -13.122 -7.613 14.207 1.00 90.56 87 PHE A CA 1
ATOM 721 C C . PHE A 1 87 ? -12.491 -6.823 13.056 1.00 90.56 87 PHE A C 1
ATOM 723 O O . PHE A 1 87 ? -12.459 -5.599 13.139 1.00 90.56 87 PHE A O 1
ATOM 730 N N . ASP A 1 88 ? -12.054 -7.476 11.974 1.00 89.19 88 ASP A N 1
ATOM 731 C CA . ASP A 1 88 ? -11.317 -6.847 10.865 1.00 89.19 88 ASP A CA 1
ATOM 732 C C . ASP A 1 88 ? -11.995 -5.574 10.337 1.00 89.19 88 ASP A C 1
ATOM 734 O O . ASP A 1 88 ? -11.355 -4.532 10.215 1.00 89.19 88 ASP A O 1
ATOM 738 N N . LYS A 1 89 ? -13.315 -5.618 10.106 1.00 90.12 89 LYS A N 1
ATOM 739 C CA . LYS A 1 89 ? -14.073 -4.456 9.617 1.00 90.12 89 LYS A CA 1
ATOM 740 C C . LYS A 1 89 ? -14.087 -3.297 10.620 1.00 90.12 89 LYS A C 1
ATOM 742 O O . LYS A 1 89 ? -13.975 -2.139 10.228 1.00 90.12 89 LYS A O 1
ATOM 747 N N . THR A 1 90 ? -14.254 -3.596 11.906 1.00 92.88 90 THR A N 1
ATOM 748 C CA . THR A 1 90 ? -14.248 -2.577 12.966 1.00 92.88 90 THR A CA 1
ATOM 749 C C . THR A 1 90 ? -12.849 -1.997 13.142 1.00 92.88 90 THR A C 1
ATOM 751 O O . THR A 1 90 ? -12.703 -0.785 13.271 1.00 92.88 90 THR A O 1
ATOM 754 N N . PHE A 1 91 ? -11.821 -2.845 13.094 1.00 92.75 91 PHE A N 1
ATOM 755 C CA . PHE A 1 91 ? -10.426 -2.428 13.126 1.00 92.75 91 PHE A CA 1
ATOM 756 C C . PHE A 1 91 ? -10.098 -1.479 11.970 1.00 92.75 91 PHE A C 1
ATOM 758 O O . PHE A 1 91 ? -9.601 -0.381 12.212 1.00 92.75 91 PHE A O 1
ATOM 765 N N . GLU A 1 92 ? -10.430 -1.860 10.734 1.00 90.38 92 GLU A N 1
ATOM 766 C CA . GLU A 1 92 ? -10.221 -1.033 9.540 1.00 90.38 92 GLU A CA 1
ATOM 767 C C . GLU A 1 92 ? -10.936 0.318 9.660 1.00 90.38 92 GLU A C 1
ATOM 769 O O . GLU A 1 92 ? -10.332 1.361 9.406 1.00 90.38 92 GLU A O 1
ATOM 774 N N . GLN A 1 93 ? -12.192 0.319 10.116 1.00 91.00 93 GLN A N 1
ATOM 775 C CA . GLN A 1 93 ? -12.959 1.548 10.312 1.00 91.00 93 GLN A CA 1
ATOM 776 C C . GLN A 1 93 ? -12.290 2.485 11.328 1.00 91.00 93 GLN A C 1
ATOM 778 O O . GLN A 1 93 ? -12.075 3.653 11.015 1.00 91.00 93 GLN A O 1
ATOM 783 N N . ILE A 1 94 ? -11.909 1.981 12.508 1.00 94.00 94 ILE A N 1
ATOM 784 C CA . ILE A 1 94 ? -11.250 2.792 13.547 1.00 94.00 94 ILE A CA 1
ATOM 785 C C . ILE A 1 94 ? -9.914 3.336 13.036 1.00 94.00 94 ILE A C 1
ATOM 787 O O . ILE A 1 94 ? -9.608 4.511 13.227 1.00 94.00 94 ILE A O 1
ATOM 791 N N . MET A 1 95 ? -9.121 2.506 12.357 1.00 92.31 95 MET A N 1
ATOM 792 C CA . MET A 1 95 ? -7.841 2.924 11.784 1.00 92.31 95 MET A CA 1
ATOM 793 C C . MET A 1 95 ? -8.036 4.041 10.749 1.00 92.31 95 MET A C 1
ATOM 795 O O . MET A 1 95 ? -7.325 5.045 10.795 1.00 92.31 95 MET A O 1
ATOM 799 N N . ASN A 1 96 ? -9.034 3.940 9.873 1.00 88.75 96 ASN A N 1
ATOM 800 C CA . ASN A 1 96 ? -9.351 5.003 8.917 1.00 88.75 96 ASN A CA 1
ATOM 801 C C . ASN A 1 96 ? -9.869 6.275 9.606 1.00 88.75 96 ASN A C 1
ATOM 803 O O . ASN A 1 96 ? -9.460 7.380 9.246 1.00 88.75 96 ASN A O 1
ATOM 807 N N . ASP A 1 97 ? -10.703 6.144 10.637 1.00 90.38 97 ASP A N 1
ATOM 808 C CA . ASP A 1 97 ? -11.204 7.284 11.408 1.00 90.38 97 ASP A CA 1
ATOM 809 C C . ASP A 1 97 ? -10.083 8.009 12.168 1.00 90.38 97 ASP A C 1
ATOM 811 O O . ASP A 1 97 ? -10.104 9.239 12.241 1.00 90.38 97 ASP A O 1
ATOM 815 N N . ILE A 1 98 ? -9.056 7.297 12.648 1.00 92.31 98 ILE A N 1
ATOM 816 C CA . ILE A 1 98 ? -7.844 7.906 13.225 1.00 92.31 98 ILE A CA 1
ATOM 817 C C . ILE A 1 98 ? -7.124 8.773 12.183 1.00 92.31 98 ILE A C 1
ATOM 819 O O . ILE A 1 98 ? -6.736 9.900 12.489 1.00 92.31 98 ILE A O 1
ATOM 823 N N . LEU A 1 99 ? -6.978 8.300 10.939 1.00 87.62 99 LEU A N 1
ATOM 824 C CA . LEU A 1 99 ? -6.351 9.087 9.863 1.00 87.62 99 LEU A CA 1
ATOM 825 C C . LEU A 1 99 ? -7.156 10.339 9.504 1.00 87.62 99 LEU A C 1
ATOM 827 O O . LEU A 1 99 ? -6.577 11.352 9.113 1.00 87.62 99 LEU A O 1
ATOM 831 N N . MET A 1 100 ? -8.479 10.283 9.663 1.00 86.25 100 MET A N 1
ATOM 832 C CA . MET A 1 100 ? -9.383 11.414 9.445 1.00 86.25 100 MET A CA 1
ATOM 833 C C . MET A 1 100 ? -9.532 12.328 10.673 1.00 86.25 100 MET A C 1
ATOM 835 O O . MET A 1 100 ? -10.267 13.313 10.597 1.00 86.25 100 MET A O 1
ATOM 839 N N . GLY A 1 101 ? -8.890 12.013 11.804 1.00 89.38 101 GLY A N 1
ATOM 840 C CA . GLY A 1 101 ? -9.040 12.754 13.063 1.00 89.38 101 GLY A CA 1
ATOM 841 C C . GLY A 1 101 ? -10.416 12.603 13.729 1.00 89.38 101 GLY A C 1
ATOM 842 O O . GLY A 1 101 ? -10.804 13.454 14.527 1.00 89.38 101 GLY A O 1
ATOM 843 N N . LYS A 1 102 ? -11.170 11.552 13.385 1.00 92.50 102 LYS A N 1
ATOM 844 C CA . LYS A 1 102 ? -12.506 11.231 13.924 1.00 92.50 102 LYS A CA 1
ATOM 845 C C . LYS A 1 102 ? -12.472 10.248 15.098 1.00 92.50 102 LYS A C 1
ATOM 847 O O . LYS A 1 102 ? -13.463 10.140 15.813 1.00 92.50 102 LYS A O 1
ATOM 852 N N . ALA A 1 103 ? -11.356 9.547 15.277 1.00 95.50 103 ALA A N 1
ATOM 853 C CA . ALA A 1 103 ? -11.106 8.617 16.374 1.00 95.50 103 ALA A CA 1
ATOM 854 C C . ALA A 1 103 ? -9.679 8.799 16.912 1.00 95.50 103 ALA A C 1
ATOM 856 O O . ALA A 1 103 ? -8.839 9.447 16.279 1.00 95.50 103 ALA A O 1
ATOM 857 N N . SER A 1 104 ? -9.398 8.218 18.074 1.00 95.94 104 SER A N 1
ATOM 858 C CA . SER A 1 104 ? -8.083 8.230 18.712 1.00 95.94 104 SER A CA 1
ATOM 859 C C . SER A 1 104 ? -7.516 6.823 18.924 1.00 95.94 104 SER A C 1
ATOM 861 O O . SER A 1 104 ? -8.186 5.804 18.745 1.00 95.94 104 SER A O 1
ATOM 863 N N . VAL A 1 105 ? -6.248 6.750 19.331 1.00 94.75 105 VAL A N 1
ATOM 864 C CA . VAL A 1 105 ? -5.602 5.473 19.680 1.00 94.75 105 VAL A CA 1
ATOM 865 C C . VAL A 1 105 ? -6.280 4.828 20.896 1.00 94.75 105 VAL A C 1
ATOM 867 O O . VAL A 1 105 ? -6.331 3.603 21.007 1.00 94.75 105 VAL A O 1
ATOM 870 N N . GLU A 1 106 ? -6.856 5.628 21.791 1.00 96.44 106 GLU A N 1
ATOM 871 C CA . GLU A 1 106 ? -7.632 5.155 22.937 1.00 96.44 106 GLU A CA 1
ATOM 872 C C . GLU A 1 106 ? -8.938 4.474 22.506 1.00 96.44 106 GLU A C 1
ATOM 874 O O . GLU A 1 106 ? -9.343 3.498 23.139 1.00 96.44 106 GLU A O 1
ATOM 879 N N . ASP A 1 107 ? -9.579 4.928 21.424 1.00 96.19 107 ASP A N 1
ATOM 880 C CA . ASP A 1 107 ? -10.748 4.251 20.844 1.00 96.19 107 ASP A CA 1
ATOM 881 C C . ASP A 1 107 ? -10.382 2.851 20.347 1.00 96.19 107 ASP A C 1
ATOM 883 O O . ASP A 1 107 ? -11.063 1.876 20.675 1.00 96.19 107 ASP A O 1
ATOM 887 N N . LEU A 1 108 ? -9.255 2.735 19.634 1.00 94.69 108 LEU A N 1
ATOM 888 C CA . LEU A 1 108 ? -8.718 1.443 19.211 1.00 94.69 108 LEU A CA 1
ATOM 889 C C . LEU A 1 108 ? -8.399 0.554 20.419 1.00 94.69 108 LEU A C 1
ATOM 891 O O . LEU A 1 108 ? -8.802 -0.606 20.450 1.00 94.69 108 LEU A O 1
ATOM 895 N N . SER A 1 109 ? -7.706 1.091 21.424 1.00 93.38 109 SER A N 1
ATOM 896 C CA . SER A 1 109 ? -7.335 0.349 22.635 1.00 93.38 109 SER A CA 1
ATOM 897 C C . SER A 1 109 ? -8.560 -0.238 23.341 1.00 93.38 109 SER A C 1
ATOM 899 O O . SER A 1 109 ? -8.574 -1.426 23.667 1.00 93.38 109 SER A O 1
ATOM 901 N N . ARG A 1 110 ? -9.626 0.557 23.507 1.00 94.69 110 ARG A N 1
ATOM 902 C CA . ARG A 1 110 ? -10.896 0.095 24.088 1.00 94.69 110 ARG A CA 1
ATOM 903 C C . ARG A 1 110 ? -11.519 -1.031 23.269 1.00 94.69 110 ARG A C 1
ATOM 905 O O . ARG A 1 110 ? -11.810 -2.086 23.824 1.00 94.69 110 ARG A O 1
ATOM 912 N N . ALA A 1 111 ? -11.631 -0.846 21.955 1.00 93.50 111 ALA A N 1
ATOM 913 C CA . ALA A 1 111 ? -12.206 -1.855 21.071 1.00 93.50 111 ALA A CA 1
ATOM 914 C C . ALA A 1 111 ? -11.429 -3.185 21.107 1.00 93.50 111 ALA A C 1
ATOM 916 O O . ALA A 1 111 ? -12.033 -4.252 21.046 1.00 93.50 111 ALA A O 1
ATOM 917 N N . VAL A 1 112 ? -10.100 -3.137 21.253 1.00 91.00 112 VAL A N 1
ATOM 918 C CA . VAL A 1 112 ? -9.254 -4.334 21.393 1.00 91.00 112 VAL A CA 1
ATOM 919 C C . VAL A 1 112 ? -9.423 -5.009 22.753 1.00 91.00 112 VAL A C 1
ATOM 921 O O . VAL A 1 112 ? -9.416 -6.238 22.819 1.00 91.00 112 VAL A O 1
ATOM 924 N N . LEU A 1 113 ? -9.565 -4.241 23.836 1.00 90.12 113 LEU A N 1
ATOM 925 C CA . LEU A 1 113 ? -9.770 -4.780 25.186 1.00 90.12 113 LEU A CA 1
ATOM 926 C C . LEU A 1 113 ? -11.125 -5.482 25.349 1.00 90.12 113 LEU A C 1
ATOM 928 O O . LEU A 1 113 ? -11.222 -6.407 26.156 1.00 90.12 113 LEU A O 1
ATOM 932 N N . ASP A 1 114 ? -12.126 -5.082 24.564 1.00 90.00 114 ASP A N 1
ATOM 933 C CA . ASP A 1 114 ? -13.453 -5.707 24.532 1.00 90.00 114 ASP A CA 1
ATOM 934 C C . ASP A 1 114 ? -13.477 -7.035 23.751 1.00 90.00 114 ASP A C 1
ATOM 936 O O . ASP A 1 114 ? -14.452 -7.790 23.824 1.00 90.00 114 ASP A O 1
ATOM 940 N N . LEU A 1 115 ? -12.409 -7.364 23.012 1.00 88.75 115 LEU A N 1
ATOM 941 C CA . LEU A 1 115 ? -12.318 -8.635 22.300 1.00 88.75 115 LEU A CA 1
ATOM 942 C C . LEU A 1 115 ? -12.169 -9.809 23.275 1.00 88.75 115 LEU A C 1
ATOM 944 O O . LEU A 1 115 ? -11.476 -9.705 24.292 1.00 88.75 115 LEU A O 1
ATOM 948 N N . PRO A 1 116 ? -12.761 -10.976 22.953 1.00 81.25 116 PRO A N 1
ATOM 949 C CA . PRO A 1 116 ? -12.609 -12.157 23.782 1.00 81.25 116 PRO A CA 1
ATOM 950 C C . PRO A 1 116 ? -11.125 -12.503 23.917 1.00 81.25 116 PRO A C 1
ATOM 952 O O . PRO A 1 116 ? -10.402 -12.658 22.927 1.00 81.25 116 PRO A O 1
ATOM 955 N N . LYS A 1 117 ? -10.664 -12.654 25.161 1.00 72.69 117 LYS A N 1
ATOM 956 C CA . LYS A 1 117 ? -9.326 -13.186 25.419 1.00 72.69 117 LYS A CA 1
ATOM 957 C C . LYS A 1 117 ? -9.271 -14.598 24.850 1.00 72.69 117 LYS A C 1
ATOM 959 O O . LYS A 1 117 ? -10.155 -15.405 25.128 1.00 72.69 117 LYS A O 1
ATOM 964 N N . ARG A 1 118 ? -8.231 -14.908 24.070 1.00 66.44 118 ARG A N 1
ATOM 965 C CA . ARG A 1 118 ? -8.001 -16.284 23.621 1.00 66.44 118 ARG A CA 1
ATOM 966 C C . ARG A 1 118 ? -7.838 -17.171 24.856 1.00 66.44 118 ARG A C 1
ATOM 968 O O . ARG A 1 118 ? -6.877 -17.021 25.606 1.00 66.44 118 ARG A O 1
ATOM 975 N N . SER A 1 119 ? -8.790 -18.071 25.072 1.00 62.00 119 SER A N 1
ATOM 976 C CA . SER A 1 119 ? -8.623 -19.194 25.983 1.00 62.00 119 SER A CA 1
ATOM 977 C C . SER A 1 119 ? -7.723 -20.206 25.287 1.00 62.00 119 SER A C 1
ATOM 979 O O . SER A 1 119 ? -8.087 -20.725 24.233 1.00 62.00 119 SER A O 1
ATOM 981 N N . PHE A 1 120 ? -6.541 -20.459 25.840 1.00 56.34 120 PHE A N 1
ATOM 982 C CA . PHE A 1 120 ? -5.741 -21.602 25.417 1.00 56.34 120 PHE A CA 1
ATOM 983 C C . PHE A 1 120 ? -6.468 -22.865 25.896 1.00 56.34 120 PHE A C 1
ATOM 985 O O . PHE A 1 120 ? -6.577 -23.083 27.102 1.00 56.34 120 PHE A O 1
ATOM 992 N N . SER A 1 121 ? -7.037 -23.619 24.955 1.00 46.69 121 SER A N 1
ATOM 993 C CA . SER A 1 121 ? -7.538 -24.984 25.159 1.00 46.69 121 SER A CA 1
ATOM 994 C C . SER A 1 121 ? -6.494 -25.987 24.705 1.00 46.69 121 SER A C 1
ATOM 996 O O . SER A 1 121 ? -5.996 -25.778 23.572 1.00 46.69 121 SER A O 1
#